Protein AF-A0A183KHG2-F1 (afdb_monomer_lite)

pLDDT: mean 75.49, std 21.66, range [27.45, 96.94]

Sequence (159 aa):
MSTHASMNSITNTPSQQIELSQSHTEYEVAIQAVMEILQEYDSDQLFPAFGFGAKVSSGGKLSHRYPLNGDVNNCYCKGMAGVLSAYRRCLTDLYSSGPILFAPIIREVSEAAKRSEAADNYYVLLILTNGTVDDWIETKKSVIEVSMIYAIRYFYEFK

Foldseek 3Di:
DDDDDDDDDPPDDCVVVVVVPPDDDPVLVVLCVVQVPVQVVDPQQWDQAKDAFFDFPPDDDRDRIDQLQRDPVGNTARGSVRRSVSVVVSVVGTDDGHAAADLVVLVVQLVVVVPPPDPPDDDDDDDDDPDDHPPVVSNVVSVVVSVVVPVDDDPDDDD

Radius of gyration: 21.0 Å; chains: 1; bounding box: 78×37×58 Å

Organism: NCBI:txid6186

Secondary structure (DSSP, 8-state):
-------------HHHHHGGGSS--HHHHHHHHHHHHHTTS-SS-EEE-EEESEEESSTT---SEEETTS-TT--EEEHHHHHHHHHHHHGGGEEEE-----HHHHHHHHHHHHH---TT---------SS--TTHHHHHHHHHHHHHHHS--------

Structure (mmCIF, N/CA/C/O backbone):
data_AF-A0A183KHG2-F1
#
_entry.id   AF-A0A183KHG2-F1
#
loop_
_atom_site.group_PDB
_atom_site.id
_atom_site.type_symbol
_atom_site.label_atom_id
_atom_site.label_alt_id
_atom_site.label_comp_id
_atom_site.label_asym_id
_atom_site.label_entity_id
_atom_site.label_seq_id
_atom_site.pdbx_PDB_ins_code
_atom_site.Cartn_x
_atom_site.Cartn_y
_atom_site.Cartn_z
_atom_site.occupancy
_atom_site.B_iso_or_equiv
_atom_site.auth_seq_id
_atom_site.auth_comp_id
_atom_site.auth_asym_id
_atom_site.auth_atom_id
_atom_site.pdbx_PDB_model_num
ATOM 1 N N . MET A 1 1 ? 54.265 18.177 24.528 1.00 39.78 1 MET A N 1
ATOM 2 C CA . MET A 1 1 ? 53.366 19.265 24.087 1.00 39.78 1 MET A CA 1
ATOM 3 C C . MET A 1 1 ? 52.282 18.634 23.230 1.00 39.78 1 MET A C 1
ATOM 5 O O . MET A 1 1 ? 52.571 18.195 22.127 1.00 39.78 1 MET A O 1
ATOM 9 N N . SER A 1 2 ? 51.097 18.463 23.820 1.00 32.59 2 SER A N 1
ATOM 10 C CA . SER A 1 2 ? 49.903 17.861 23.213 1.00 32.59 2 SER A CA 1
ATOM 11 C C . SER A 1 2 ? 49.342 18.700 22.073 1.00 32.59 2 SER A C 1
ATOM 13 O O . SER A 1 2 ? 49.292 19.918 22.195 1.00 32.59 2 SER A O 1
ATOM 15 N N . THR A 1 3 ? 48.777 18.041 21.063 1.00 35.22 3 THR A N 1
ATOM 16 C CA . THR A 1 3 ? 47.558 18.516 20.389 1.00 35.22 3 THR A CA 1
ATOM 17 C C . THR A 1 3 ? 46.655 17.312 20.102 1.00 35.22 3 THR A C 1
ATOM 19 O O . THR A 1 3 ? 46.915 16.502 19.219 1.00 35.22 3 THR A O 1
ATOM 22 N N . HIS A 1 4 ? 45.616 17.170 20.929 1.00 36.03 4 HIS A N 1
ATOM 23 C CA . HIS A 1 4 ? 44.445 16.336 20.671 1.00 36.03 4 HIS A CA 1
ATOM 24 C C . HIS A 1 4 ? 43.582 17.052 19.624 1.00 36.03 4 HIS A C 1
ATOM 26 O O . HIS A 1 4 ? 43.228 18.212 19.828 1.00 36.03 4 HIS A O 1
ATOM 32 N N . ALA A 1 5 ? 43.222 16.375 18.534 1.00 37.88 5 ALA A N 1
ATOM 33 C CA . ALA A 1 5 ? 42.138 16.813 17.662 1.00 37.88 5 ALA A CA 1
ATOM 34 C C . ALA A 1 5 ? 40.820 16.254 18.216 1.00 37.88 5 ALA A C 1
ATOM 36 O O . ALA A 1 5 ? 40.640 15.040 18.319 1.00 37.88 5 ALA A O 1
ATOM 37 N N . SER A 1 6 ? 39.949 17.163 18.643 1.00 33.03 6 SER A N 1
ATOM 38 C CA . SER A 1 6 ? 38.671 16.887 19.292 1.00 33.03 6 SER A CA 1
ATOM 39 C C . SER A 1 6 ? 37.648 16.253 18.347 1.00 33.03 6 SER A C 1
ATOM 41 O O . SER A 1 6 ? 37.446 16.712 17.224 1.00 33.03 6 SER A O 1
ATOM 43 N N . MET A 1 7 ? 36.956 15.232 18.861 1.00 32.06 7 MET A N 1
ATOM 44 C CA . MET A 1 7 ? 35.662 14.760 18.371 1.00 32.06 7 MET A CA 1
ATOM 45 C C . MET A 1 7 ? 34.636 15.899 18.418 1.00 32.06 7 MET A C 1
ATOM 47 O O . MET A 1 7 ? 34.345 16.425 19.490 1.00 32.06 7 MET A O 1
ATOM 51 N N . ASN A 1 8 ? 34.043 16.237 17.273 1.00 34.09 8 ASN A N 1
ATOM 52 C CA . ASN A 1 8 ? 32.836 17.058 17.224 1.00 34.09 8 ASN A CA 1
ATOM 53 C C . ASN A 1 8 ? 31.615 16.170 17.483 1.00 34.09 8 ASN A C 1
ATOM 55 O O . ASN A 1 8 ? 31.081 15.528 16.581 1.00 34.09 8 ASN A O 1
ATOM 59 N N . SER A 1 9 ? 31.181 16.133 18.738 1.00 32.91 9 SER A N 1
ATOM 60 C CA . SER A 1 9 ? 29.860 15.665 19.145 1.00 32.91 9 SER A CA 1
ATOM 61 C C . SER A 1 9 ? 28.808 16.694 18.725 1.00 32.91 9 SER A C 1
ATOM 63 O O . SER A 1 9 ? 28.730 17.775 19.307 1.00 32.91 9 SER A O 1
ATOM 65 N N . ILE A 1 10 ? 28.004 16.362 17.712 1.00 44.84 10 ILE A N 1
ATOM 66 C CA . ILE A 1 10 ? 26.795 17.113 17.356 1.00 44.84 10 ILE A CA 1
ATOM 67 C C . ILE A 1 10 ? 25.766 16.844 18.457 1.00 44.84 10 ILE A C 1
ATOM 69 O O . ILE A 1 10 ? 25.125 15.796 18.499 1.00 44.84 10 ILE A O 1
ATOM 73 N N . THR A 1 11 ? 25.657 17.773 19.400 1.00 35.69 11 THR A N 1
ATOM 74 C CA . THR A 1 11 ? 24.596 17.786 20.405 1.00 35.69 11 THR A CA 1
ATOM 75 C C . THR A 1 11 ? 23.310 18.273 19.744 1.00 35.69 11 THR A C 1
ATOM 77 O O . THR A 1 11 ? 23.115 19.479 19.592 1.00 35.69 11 THR A O 1
ATOM 80 N N . ASN A 1 12 ? 22.438 1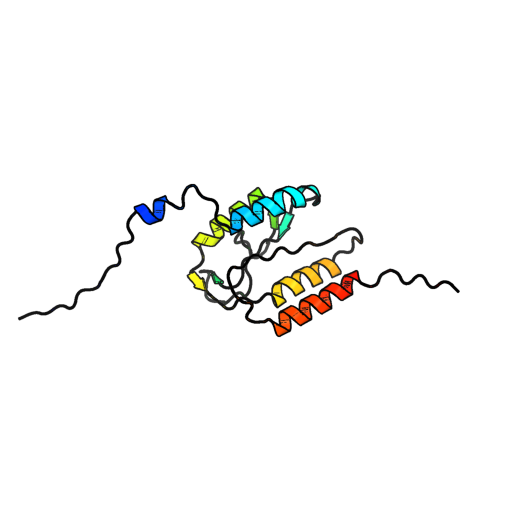7.347 19.340 1.00 39.44 12 ASN A N 1
ATOM 81 C CA . ASN A 1 12 ? 21.057 17.685 18.993 1.00 39.44 12 ASN A CA 1
ATOM 82 C C . ASN A 1 12 ? 20.377 18.264 20.241 1.00 39.44 12 ASN A C 1
ATOM 84 O O . ASN A 1 12 ? 20.354 17.630 21.297 1.00 39.44 12 ASN A O 1
ATOM 88 N N . THR A 1 13 ? 19.880 19.495 20.144 1.00 34.28 13 THR A N 1
ATOM 89 C CA . THR A 1 13 ? 19.197 20.181 21.242 1.00 34.28 13 THR A CA 1
ATOM 90 C C . THR A 1 13 ? 17.755 19.672 21.389 1.00 34.28 13 THR A C 1
ATOM 92 O O . THR A 1 13 ? 17.109 19.367 20.383 1.00 34.28 13 THR A O 1
ATOM 95 N N . PRO A 1 14 ? 17.197 19.626 22.618 1.00 42.12 14 PRO A N 1
ATOM 96 C CA . PRO A 1 14 ? 15.825 19.161 22.874 1.00 42.12 14 PRO A CA 1
ATOM 97 C C . PRO A 1 14 ? 14.753 19.921 22.082 1.00 42.12 14 PRO A C 1
ATOM 99 O O . PRO A 1 14 ? 13.682 19.390 21.809 1.00 42.12 14 PRO A O 1
ATOM 102 N N . SER A 1 15 ? 15.053 21.151 21.665 1.00 40.28 15 SER A N 1
ATOM 103 C CA . SER A 1 15 ? 14.166 22.011 20.885 1.00 40.28 15 SER A CA 1
ATOM 104 C C . SER A 1 15 ? 13.769 21.401 19.533 1.00 40.28 15 SER A C 1
ATOM 106 O O . SER A 1 15 ? 12.626 21.559 19.124 1.00 40.28 15 SER A O 1
ATOM 108 N N . GLN A 1 16 ? 14.661 20.646 18.874 1.00 46.50 16 GLN A N 1
ATOM 109 C CA . GLN A 1 16 ? 14.339 19.949 17.617 1.00 46.50 16 GLN A CA 1
ATOM 110 C C . GLN A 1 16 ? 13.534 18.659 17.834 1.00 46.50 16 GLN A C 1
ATOM 112 O O . GLN A 1 16 ? 12.817 18.224 16.940 1.00 46.50 16 GLN A O 1
ATOM 117 N N . GLN A 1 17 ? 13.613 18.055 19.024 1.00 42.78 17 GLN A N 1
ATOM 118 C CA . GLN A 1 17 ? 12.799 16.889 19.385 1.00 42.78 17 GLN A CA 1
ATOM 119 C C . GLN A 1 17 ? 11.378 17.269 19.832 1.00 42.78 17 GLN A C 1
ATOM 121 O O . GLN A 1 17 ? 10.486 16.427 19.775 1.00 42.78 17 GLN A O 1
ATOM 126 N N . ILE A 1 18 ? 11.146 18.519 20.252 1.00 45.00 18 ILE A N 1
ATOM 127 C CA . ILE A 1 18 ? 9.852 18.973 20.792 1.00 45.00 18 ILE A CA 1
ATOM 128 C C . ILE A 1 18 ? 8.907 19.507 19.697 1.00 45.00 18 ILE A C 1
ATOM 130 O O . ILE A 1 18 ? 7.690 19.388 19.840 1.00 45.00 18 ILE A O 1
ATOM 134 N N . GLU A 1 19 ? 9.415 19.992 18.561 1.00 39.47 19 GLU A N 1
ATOM 135 C CA . GLU A 1 19 ? 8.572 20.468 17.444 1.00 39.47 19 GLU A CA 1
ATOM 136 C C . GLU A 1 19 ? 7.891 19.326 16.658 1.00 39.47 19 GLU A C 1
ATOM 138 O O . GLU A 1 19 ? 6.905 19.541 15.959 1.00 39.47 19 GLU A O 1
ATOM 143 N N . LEU A 1 20 ? 8.336 18.081 16.865 1.00 44.34 20 LEU A N 1
ATOM 144 C CA . LEU A 1 20 ? 7.727 16.872 16.297 1.00 44.34 20 LEU A CA 1
ATOM 145 C C . LEU A 1 20 ? 6.387 16.479 16.953 1.00 44.34 20 LEU A C 1
ATOM 147 O O . LEU A 1 20 ? 5.771 15.499 16.543 1.00 44.34 20 LEU A O 1
ATOM 151 N N . SER A 1 21 ? 5.962 17.172 18.017 1.00 46.25 21 SER A N 1
ATOM 152 C CA . SER A 1 21 ? 4.915 16.667 18.916 1.00 46.25 21 SER A CA 1
ATOM 153 C C . SER A 1 21 ? 3.486 17.144 18.628 1.00 46.25 21 SER A C 1
ATOM 155 O O . SER A 1 21 ? 2.567 16.619 19.255 1.00 46.25 21 SER A O 1
ATOM 157 N N . GLN A 1 22 ? 3.252 18.081 17.695 1.00 49.22 22 GLN A N 1
ATOM 158 C CA . GLN A 1 22 ? 1.887 18.576 17.413 1.00 49.22 22 GLN A CA 1
ATOM 159 C C . GLN A 1 22 ? 1.545 18.896 15.946 1.00 49.22 22 GLN A C 1
ATOM 161 O O . GLN A 1 22 ? 0.406 19.283 15.681 1.00 49.22 22 GLN A O 1
ATOM 166 N N . SER A 1 23 ? 2.447 18.698 14.979 1.00 57.03 23 SER A N 1
ATOM 167 C CA . SER A 1 23 ? 2.089 18.770 13.554 1.00 57.03 23 SER A CA 1
ATOM 168 C C . SER A 1 23 ? 2.104 17.372 12.937 1.00 57.03 23 SER A C 1
ATOM 170 O O . SER A 1 23 ? 3.052 16.608 13.104 1.00 57.03 23 SER A O 1
ATOM 172 N N . HIS A 1 24 ? 1.011 17.008 12.266 1.00 68.81 24 HIS A N 1
ATOM 173 C CA . HIS A 1 24 ? 0.969 15.788 11.466 1.00 68.81 24 HIS A CA 1
ATOM 174 C C . HIS A 1 24 ? 1.986 15.922 10.329 1.00 68.81 24 HIS A C 1
ATOM 176 O O . HIS A 1 24 ? 2.043 16.961 9.667 1.00 68.81 24 HIS A O 1
ATOM 182 N N . THR A 1 25 ? 2.764 14.873 10.077 1.00 87.81 25 THR A N 1
ATOM 183 C CA . THR A 1 25 ? 3.593 14.797 8.870 1.00 87.81 25 THR A CA 1
ATOM 184 C C . THR A 1 25 ? 2.706 14.883 7.623 1.00 87.81 25 THR A C 1
ATOM 186 O O . THR A 1 25 ? 1.543 14.477 7.651 1.00 87.81 25 THR A O 1
ATOM 189 N N . GLU A 1 26 ? 3.246 15.359 6.498 1.00 90.31 26 GLU A N 1
ATOM 190 C CA . GLU A 1 26 ? 2.503 15.420 5.224 1.00 90.31 26 GLU A CA 1
ATOM 191 C C . GLU A 1 26 ? 1.938 14.045 4.820 1.00 90.31 26 GLU A C 1
ATOM 193 O O . GLU A 1 26 ? 0.834 13.945 4.286 1.00 90.31 26 GLU A O 1
ATOM 198 N N . TYR A 1 27 ? 2.659 12.972 5.161 1.00 90.81 27 TYR A N 1
ATOM 199 C CA . TYR A 1 27 ? 2.210 11.592 4.994 1.00 90.81 27 TYR A CA 1
ATOM 200 C C . TYR A 1 27 ? 0.991 11.261 5.859 1.00 90.81 27 TYR A C 1
ATOM 202 O O . TYR A 1 27 ? 0.044 10.670 5.354 1.00 90.81 27 TYR A O 1
ATOM 210 N N . GLU A 1 28 ? 0.975 11.642 7.139 1.00 93.19 28 GLU A N 1
ATOM 211 C CA . GLU A 1 28 ? -0.187 11.415 8.009 1.00 93.19 28 GLU A CA 1
ATOM 212 C C . GLU A 1 28 ? -1.414 12.187 7.534 1.00 93.19 28 GLU A C 1
ATOM 214 O O . GLU A 1 28 ? -2.508 11.628 7.535 1.00 93.19 28 GLU A O 1
ATOM 219 N N . VAL A 1 29 ? -1.232 13.434 7.086 1.00 94.62 29 VAL A N 1
ATOM 220 C CA . VAL A 1 29 ? -2.318 14.240 6.509 1.00 94.62 29 VAL A CA 1
ATOM 221 C C . VAL A 1 29 ? -2.883 13.557 5.263 1.00 94.62 29 VAL A C 1
ATOM 223 O O . VAL A 1 29 ? -4.099 13.426 5.135 1.00 94.62 29 VAL A O 1
ATOM 226 N N . ALA A 1 30 ? -2.020 13.070 4.367 1.00 94.12 30 ALA A N 1
ATOM 227 C CA . ALA A 1 30 ? -2.445 12.360 3.164 1.00 94.12 30 ALA A CA 1
ATOM 228 C C . ALA A 1 30 ? -3.154 11.032 3.483 1.00 94.12 30 ALA A C 1
ATOM 230 O O . ALA A 1 30 ? -4.203 10.746 2.905 1.00 94.12 30 ALA A O 1
ATOM 231 N N . ILE A 1 31 ? -2.618 10.240 4.421 1.00 94.00 31 ILE A N 1
ATOM 232 C CA . ILE A 1 31 ? -3.248 8.999 4.897 1.00 94.00 31 ILE A CA 1
ATOM 233 C C . ILE A 1 31 ? -4.636 9.309 5.452 1.00 94.00 31 ILE A C 1
ATOM 235 O O . ILE A 1 31 ? -5.604 8.672 5.045 1.00 94.00 31 ILE A O 1
ATOM 239 N N . GLN A 1 32 ? -4.746 10.294 6.345 1.00 94.88 32 GLN A N 1
ATOM 240 C CA . GLN A 1 32 ? -6.013 10.671 6.961 1.00 94.88 32 GLN A CA 1
ATOM 241 C C . GLN A 1 32 ? -7.035 11.106 5.907 1.00 94.88 32 GLN A C 1
ATOM 243 O O . GLN A 1 32 ? -8.126 10.550 5.871 1.00 94.88 32 GLN A O 1
ATOM 248 N N . ALA A 1 33 ? -6.670 12.025 5.010 1.00 94.56 33 ALA A N 1
ATOM 249 C CA . ALA A 1 33 ? -7.586 12.559 4.002 1.00 94.56 33 ALA A CA 1
ATOM 250 C C . ALA A 1 33 ? -8.148 11.478 3.062 1.00 94.56 33 ALA A C 1
ATOM 252 O O . ALA A 1 33 ? -9.316 11.528 2.681 1.00 94.56 33 ALA A O 1
ATOM 253 N N . VAL A 1 34 ? -7.330 10.493 2.682 1.00 93.62 34 VAL A N 1
ATOM 254 C CA . VAL A 1 34 ? -7.773 9.398 1.807 1.00 93.62 34 VAL A CA 1
ATOM 255 C C . VAL A 1 34 ? -8.578 8.359 2.589 1.00 93.62 34 VAL A C 1
ATOM 257 O O . VAL A 1 34 ? -9.642 7.929 2.140 1.00 93.62 34 VAL A O 1
ATOM 260 N N . MET A 1 35 ? -8.090 7.942 3.758 1.00 94.94 35 MET A N 1
ATOM 261 C CA . MET A 1 35 ? -8.714 6.867 4.531 1.00 94.94 35 MET A CA 1
ATOM 262 C C . MET A 1 35 ? -10.012 7.286 5.213 1.00 94.94 35 MET A C 1
ATOM 264 O O . MET A 1 35 ? -10.881 6.435 5.372 1.00 94.94 35 MET A O 1
ATOM 268 N N . GLU A 1 36 ? -10.172 8.562 5.573 1.00 94.75 36 GLU A N 1
ATOM 269 C CA . GLU A 1 36 ? -11.419 9.100 6.132 1.00 94.75 36 GLU A CA 1
ATOM 270 C C . GLU A 1 36 ? -12.619 8.796 5.227 1.00 94.75 36 GLU A C 1
ATOM 272 O O . GLU A 1 36 ? -13.697 8.488 5.723 1.00 94.75 36 GLU A O 1
ATOM 277 N N . ILE A 1 37 ? -12.406 8.797 3.908 1.00 94.75 37 ILE A N 1
ATOM 278 C CA . ILE A 1 37 ? -13.434 8.491 2.912 1.00 94.75 37 ILE A CA 1
ATOM 279 C C . ILE A 1 37 ? -13.446 6.997 2.583 1.00 94.75 37 ILE A C 1
ATOM 281 O O . ILE A 1 37 ? -14.499 6.366 2.627 1.00 94.75 37 ILE A O 1
ATOM 285 N N . LEU A 1 38 ? -12.292 6.417 2.225 1.00 92.12 38 LEU A N 1
ATOM 286 C CA . LEU A 1 38 ? -12.249 5.054 1.683 1.00 92.12 38 LEU A CA 1
ATOM 287 C C . LEU A 1 38 ? -12.618 3.979 2.707 1.00 92.12 38 LEU A C 1
ATOM 289 O O . LEU A 1 38 ? -13.151 2.946 2.311 1.00 92.12 38 LEU A O 1
ATOM 293 N N . GLN A 1 39 ? -12.378 4.204 4.003 1.00 94.38 39 GLN A N 1
ATOM 294 C CA . GLN A 1 39 ? -12.665 3.181 5.010 1.00 94.38 39 GLN A CA 1
ATOM 295 C C . GLN A 1 39 ? -14.158 2.881 5.181 1.00 94.38 39 GLN A C 1
ATOM 297 O O . GLN A 1 39 ? -14.508 1.809 5.659 1.00 94.38 39 GLN A O 1
ATOM 302 N N . GLU A 1 40 ? -15.034 3.798 4.775 1.00 95.44 40 GLU A N 1
ATOM 303 C CA . GLU A 1 40 ? -16.486 3.593 4.815 1.00 95.44 40 GLU A CA 1
ATOM 304 C C . GLU A 1 40 ? -16.979 2.673 3.682 1.00 95.44 40 GLU A C 1
ATOM 306 O O . GLU A 1 40 ? -18.079 2.132 3.761 1.00 95.44 40 GLU A O 1
ATOM 311 N N . TYR A 1 41 ? -16.166 2.472 2.636 1.00 93.00 41 TYR A N 1
ATOM 312 C CA . TYR A 1 41 ? -16.466 1.579 1.507 1.00 93.00 41 TYR A CA 1
ATOM 313 C C . TYR A 1 41 ? -15.859 0.182 1.670 1.00 93.00 41 TYR A C 1
ATOM 315 O O . TYR A 1 41 ? -16.130 -0.702 0.859 1.00 93.00 41 TYR A O 1
ATOM 323 N N . ASP A 1 42 ? -15.047 -0.020 2.705 1.00 90.38 42 ASP A N 1
ATOM 324 C CA . ASP A 1 42 ? -14.470 -1.311 3.043 1.00 90.38 42 ASP A CA 1
ATOM 325 C C . ASP A 1 42 ? -15.251 -1.926 4.212 1.00 90.38 42 ASP A C 1
ATOM 327 O O . ASP A 1 42 ? -15.254 -1.402 5.327 1.00 90.38 42 ASP A O 1
ATOM 331 N N . SER A 1 43 ? -15.940 -3.041 3.962 1.00 92.31 43 SER A N 1
ATOM 332 C CA . SER A 1 43 ? -16.810 -3.667 4.962 1.00 92.31 43 SER A CA 1
ATOM 333 C C . SER A 1 43 ? -16.061 -4.236 6.169 1.00 92.31 43 SER A C 1
ATOM 335 O O . SER A 1 43 ? -16.628 -4.299 7.262 1.00 92.31 43 SER A O 1
ATOM 337 N N . ASP A 1 44 ? -14.814 -4.681 5.990 1.00 92.81 44 ASP A N 1
ATOM 338 C CA . ASP A 1 44 ? -14.023 -5.266 7.073 1.00 92.81 44 ASP A CA 1
ATOM 339 C C . ASP A 1 44 ? -13.030 -4.267 7.678 1.00 92.81 44 ASP A C 1
ATOM 341 O O . ASP A 1 44 ? -12.584 -4.459 8.814 1.00 92.81 44 ASP A O 1
ATOM 345 N N . GLN A 1 45 ? -12.755 -3.158 6.990 1.00 94.62 45 GLN A N 1
ATOM 346 C CA . GLN A 1 45 ? -11.813 -2.114 7.378 1.00 94.62 45 GLN A CA 1
ATOM 347 C C . GLN A 1 45 ? -10.429 -2.670 7.739 1.00 94.62 45 GLN A C 1
ATOM 349 O O . GLN A 1 45 ? -9.772 -2.168 8.660 1.00 94.62 45 GLN A O 1
ATOM 354 N N . LEU A 1 46 ? -9.993 -3.738 7.077 1.00 94.38 46 LEU A N 1
ATOM 355 C CA . LEU A 1 46 ? -8.673 -4.331 7.226 1.00 94.38 46 LEU A CA 1
ATOM 356 C C . LEU A 1 46 ? -7.800 -3.889 6.056 1.00 94.38 46 LEU A C 1
ATOM 358 O O . LEU A 1 46 ? -7.859 -4.420 4.954 1.00 94.38 46 LEU A O 1
ATOM 362 N N . PHE A 1 47 ? -6.903 -2.947 6.330 1.00 94.56 47 PHE A N 1
ATOM 363 C CA . PHE A 1 47 ? -6.039 -2.356 5.314 1.00 94.56 47 PHE A CA 1
ATOM 364 C C . PHE A 1 47 ? -4.634 -2.956 5.384 1.00 94.56 47 PHE A C 1
ATOM 366 O O . PHE A 1 47 ? -3.941 -2.743 6.385 1.00 94.56 47 PHE A O 1
ATOM 373 N N . PRO A 1 48 ? -4.162 -3.673 4.348 1.00 93.75 48 PRO A N 1
ATOM 374 C CA . PRO A 1 48 ? -2.747 -3.987 4.212 1.00 93.75 48 PRO A CA 1
ATOM 375 C C . PRO A 1 48 ? -1.932 -2.692 4.149 1.00 93.75 48 PRO A C 1
ATOM 377 O O . PRO A 1 48 ? -2.177 -1.849 3.286 1.00 93.75 48 PRO A O 1
ATOM 380 N N . ALA A 1 49 ? -0.948 -2.531 5.034 1.00 93.44 49 ALA A N 1
ATOM 381 C CA . ALA A 1 49 ? -0.119 -1.328 5.071 1.00 93.44 49 ALA A CA 1
ATOM 382 C C . ALA A 1 49 ? 1.369 -1.685 5.063 1.00 93.44 49 ALA A C 1
ATOM 384 O O . ALA A 1 49 ? 1.853 -2.421 5.928 1.00 93.44 49 ALA A O 1
ATOM 385 N N . PHE A 1 50 ? 2.107 -1.140 4.095 1.00 90.81 50 PHE A N 1
ATOM 386 C CA . PHE A 1 50 ? 3.512 -1.473 3.867 1.00 90.81 50 PHE A CA 1
ATOM 387 C C . PHE A 1 50 ? 4.389 -0.229 3.770 1.00 90.81 50 PHE A C 1
ATOM 389 O O . PHE A 1 50 ? 3.999 0.773 3.177 1.00 90.81 50 PHE A O 1
ATOM 396 N N . GLY A 1 51 ? 5.599 -0.327 4.312 1.00 87.31 51 GLY A N 1
ATOM 397 C CA . GLY A 1 51 ? 6.701 0.572 3.996 1.00 87.31 51 GLY A CA 1
ATOM 398 C C . GLY A 1 51 ? 7.618 -0.058 2.953 1.00 87.31 51 GLY A C 1
ATOM 399 O O . GLY A 1 51 ? 7.654 -1.280 2.801 1.00 87.31 51 GLY A O 1
ATOM 400 N N . PHE A 1 52 ? 8.353 0.773 2.224 1.00 84.75 52 PHE A N 1
ATOM 401 C CA . PHE A 1 52 ? 9.335 0.381 1.211 1.00 84.75 52 PHE A CA 1
ATOM 402 C C . PHE A 1 52 ? 10.466 1.418 1.178 1.00 84.75 52 PHE A C 1
ATOM 404 O O . PHE A 1 52 ? 10.352 2.487 1.773 1.00 84.75 52 PHE A O 1
ATOM 411 N N . GLY A 1 53 ? 11.574 1.110 0.500 1.00 74.50 53 GLY A N 1
ATOM 412 C CA . GLY A 1 53 ? 12.681 2.065 0.347 1.00 74.50 53 GLY A CA 1
ATOM 413 C C . GLY A 1 53 ? 13.490 2.331 1.623 1.00 74.50 53 GLY A C 1
ATOM 414 O O . GLY A 1 53 ? 14.240 3.303 1.683 1.00 74.50 53 GLY A O 1
ATOM 415 N N . ALA A 1 54 ? 13.389 1.466 2.635 1.00 70.94 54 ALA A N 1
ATOM 416 C CA . ALA A 1 54 ? 14.180 1.562 3.858 1.00 70.94 54 ALA A CA 1
ATOM 417 C C . ALA A 1 54 ? 14.566 0.180 4.404 1.00 70.94 54 ALA A C 1
ATOM 419 O O . ALA A 1 54 ? 13.866 -0.811 4.194 1.00 70.94 54 ALA A O 1
ATOM 420 N N . LYS A 1 55 ? 15.696 0.110 5.116 1.00 62.03 55 LYS A N 1
ATOM 421 C CA . LYS A 1 55 ? 16.100 -1.085 5.871 1.00 62.03 55 LYS A CA 1
ATOM 422 C C . LYS A 1 55 ? 15.566 -0.998 7.298 1.00 62.03 55 LYS A C 1
ATOM 424 O O . LYS A 1 55 ? 15.876 -0.042 8.011 1.00 62.03 55 LYS A O 1
ATOM 429 N N . VAL A 1 56 ? 14.832 -2.030 7.707 1.00 61.91 56 VAL A N 1
ATOM 430 C CA . VAL A 1 56 ? 14.380 -2.234 9.090 1.00 61.91 56 VAL A CA 1
ATOM 431 C C . VAL A 1 56 ? 15.474 -2.962 9.881 1.00 61.91 56 VAL A C 1
ATOM 433 O O . VAL A 1 56 ? 16.183 -3.813 9.339 1.00 61.91 56 VAL A O 1
ATOM 436 N N . SER A 1 57 ? 15.632 -2.604 11.155 1.00 54.75 57 SER A N 1
ATOM 437 C CA . SER A 1 57 ? 16.727 -3.018 12.051 1.00 54.75 57 SER A CA 1
ATOM 438 C C . SER A 1 57 ? 16.823 -4.527 12.352 1.00 54.75 57 SER A C 1
ATOM 440 O O . SER A 1 57 ? 17.842 -4.985 12.874 1.00 54.75 57 SER A O 1
ATOM 442 N N . SER A 1 58 ? 15.826 -5.343 11.995 1.00 54.66 58 SER A N 1
ATOM 443 C CA . SER A 1 58 ? 15.819 -6.779 12.292 1.00 54.66 58 SER A CA 1
ATOM 444 C C . SER A 1 58 ? 16.659 -7.604 11.298 1.00 54.66 58 SER A C 1
ATOM 446 O O . SER A 1 58 ? 16.153 -8.145 10.315 1.00 54.66 58 SER A O 1
ATOM 448 N N . GLY A 1 59 ? 17.957 -7.749 11.576 1.00 54.12 59 GLY A N 1
ATOM 449 C CA . GLY A 1 59 ? 18.707 -8.967 11.225 1.00 54.12 59 GLY A CA 1
ATOM 450 C C . GLY A 1 59 ? 19.189 -9.152 9.778 1.00 54.12 59 GLY A C 1
ATOM 451 O O . GLY A 1 59 ? 19.562 -10.262 9.411 1.00 54.12 59 GLY A O 1
ATOM 452 N N . GLY A 1 60 ? 19.258 -8.095 8.962 1.00 49.72 60 GLY A N 1
ATOM 453 C CA . GLY A 1 60 ? 20.196 -8.061 7.826 1.00 49.72 60 GLY A CA 1
ATOM 454 C C . GLY A 1 60 ? 19.689 -8.509 6.450 1.00 49.72 60 GLY A C 1
ATOM 455 O O . GLY A 1 60 ? 20.499 -8.597 5.527 1.00 49.72 60 GLY A O 1
ATOM 456 N N . LYS A 1 61 ? 18.383 -8.722 6.246 1.00 55.81 61 LYS A N 1
ATOM 457 C CA . LYS A 1 61 ? 17.837 -8.882 4.888 1.00 55.81 61 LYS A CA 1
ATOM 458 C C . LYS A 1 61 ? 17.233 -7.564 4.413 1.00 55.81 61 LYS A C 1
ATOM 460 O O . LYS A 1 61 ? 16.293 -7.057 5.016 1.00 55.81 61 LYS A O 1
ATOM 465 N N . LEU A 1 62 ? 17.777 -7.008 3.328 1.00 57.03 62 LEU A N 1
ATOM 466 C CA . LEU A 1 62 ? 17.131 -5.913 2.606 1.00 57.03 62 LEU A CA 1
ATOM 467 C C . LEU A 1 62 ? 15.752 -6.411 2.162 1.00 57.03 62 LEU A C 1
ATOM 469 O O . LEU A 1 62 ? 15.658 -7.284 1.301 1.00 57.03 62 LEU A O 1
ATOM 473 N N . SER A 1 63 ? 14.702 -5.889 2.785 1.00 63.25 63 SER A N 1
ATOM 474 C CA . SER A 1 63 ? 13.337 -6.154 2.363 1.00 63.25 63 SER A CA 1
ATOM 475 C C . SER A 1 63 ? 12.866 -4.970 1.536 1.00 63.25 63 SER A C 1
ATOM 477 O O . SER A 1 63 ? 12.843 -3.844 2.022 1.00 63.25 63 SER A O 1
ATOM 479 N N . HIS A 1 64 ? 12.506 -5.215 0.275 1.00 68.12 64 HIS A N 1
ATOM 480 C CA . HIS A 1 64 ? 11.978 -4.174 -0.618 1.00 68.12 64 HIS A CA 1
ATOM 481 C C . HIS A 1 64 ? 10.617 -3.632 -0.160 1.00 68.12 64 HIS A C 1
ATOM 483 O O . HIS A 1 64 ? 10.174 -2.595 -0.639 1.00 68.12 64 HIS A O 1
ATOM 489 N N . ARG A 1 65 ? 9.977 -4.334 0.778 1.00 80.25 65 ARG A N 1
ATOM 490 C CA . ARG A 1 65 ? 8.761 -3.931 1.477 1.00 80.25 65 ARG A CA 1
ATOM 491 C C . ARG A 1 65 ? 8.734 -4.546 2.871 1.00 80.25 65 ARG A C 1
ATOM 493 O O . ARG A 1 65 ? 9.301 -5.619 3.072 1.00 80.25 65 ARG A O 1
ATOM 500 N N . TYR A 1 66 ? 8.040 -3.941 3.812 1.00 84.06 66 TYR A N 1
ATOM 501 C CA . TYR A 1 66 ? 7.821 -4.512 5.139 1.00 84.06 66 TYR A CA 1
ATOM 502 C C . TYR A 1 66 ? 6.463 -4.047 5.677 1.00 84.06 66 TYR A C 1
ATOM 504 O O . TYR A 1 66 ? 6.019 -2.951 5.334 1.00 84.06 66 TYR A O 1
ATOM 512 N N . PRO A 1 67 ? 5.767 -4.867 6.475 1.00 89.31 67 PRO A N 1
ATOM 513 C CA . PRO A 1 67 ? 4.480 -4.483 7.043 1.00 89.31 67 PRO A CA 1
ATOM 514 C C . PRO A 1 67 ? 4.677 -3.367 8.077 1.00 89.31 67 PRO A C 1
ATOM 516 O O . PRO A 1 67 ? 5.523 -3.484 8.964 1.00 89.31 67 PRO A O 1
ATOM 519 N N . LEU A 1 68 ? 3.902 -2.280 7.982 1.00 89.25 68 LEU A N 1
ATOM 520 C CA . LEU A 1 68 ? 4.050 -1.123 8.882 1.00 89.25 68 LEU A CA 1
ATOM 521 C C . LEU A 1 68 ? 3.733 -1.464 10.340 1.00 89.25 68 LEU A C 1
ATOM 523 O O . LEU A 1 68 ? 4.228 -0.813 11.253 1.00 89.25 68 LEU A O 1
ATOM 527 N N . ASN A 1 69 ? 2.891 -2.470 10.575 1.00 88.56 69 ASN A N 1
ATOM 528 C CA . ASN A 1 69 ? 2.535 -2.910 11.921 1.00 88.56 69 ASN A CA 1
ATOM 529 C C . ASN A 1 69 ? 3.614 -3.800 12.577 1.00 88.56 69 ASN A C 1
ATOM 531 O O . ASN A 1 69 ? 3.460 -4.135 13.752 1.00 88.56 69 ASN A O 1
ATOM 535 N N . GLY A 1 70 ? 4.675 -4.161 11.841 1.00 86.69 70 GLY A N 1
ATOM 536 C CA . GLY A 1 70 ? 5.781 -5.003 12.298 1.00 86.69 70 GLY A CA 1
ATOM 537 C C . GLY A 1 70 ? 5.520 -6.515 12.256 1.00 86.69 70 GLY A C 1
ATOM 538 O O . GLY A 1 70 ? 6.426 -7.285 12.566 1.00 86.69 70 GLY A O 1
ATOM 539 N N . ASP A 1 71 ? 4.324 -6.964 11.861 1.00 87.94 71 ASP A N 1
ATOM 540 C CA . ASP A 1 71 ? 3.963 -8.384 11.830 1.00 87.94 71 ASP A CA 1
ATOM 541 C C . ASP A 1 71 ? 4.115 -8.970 10.418 1.00 87.94 71 ASP A C 1
ATOM 543 O O . ASP A 1 71 ? 3.317 -8.729 9.512 1.00 87.94 71 ASP A O 1
ATOM 547 N N . VAL A 1 72 ? 5.159 -9.781 10.234 1.00 85.00 72 VAL A N 1
ATOM 548 C CA . VAL A 1 72 ? 5.478 -10.450 8.960 1.00 85.00 72 VAL A CA 1
ATOM 549 C C . VAL A 1 72 ? 4.433 -11.476 8.517 1.00 85.00 72 VAL A C 1
ATOM 551 O O . VAL A 1 72 ? 4.395 -11.815 7.336 1.00 85.00 72 VAL A O 1
ATOM 554 N N . ASN A 1 73 ? 3.597 -11.965 9.434 1.00 88.62 73 ASN A N 1
ATOM 555 C CA . ASN A 1 73 ? 2.542 -12.932 9.138 1.00 88.62 73 ASN A CA 1
ATOM 556 C C . ASN A 1 73 ? 1.186 -12.257 8.902 1.00 88.62 73 ASN A C 1
ATOM 558 O O . ASN A 1 73 ? 0.290 -12.881 8.337 1.00 88.62 73 ASN A O 1
ATOM 562 N N . ASN A 1 74 ? 1.027 -10.997 9.317 1.00 89.69 74 ASN A N 1
ATOM 563 C CA . ASN A 1 74 ? -0.217 -10.254 9.189 1.00 89.69 74 ASN A CA 1
ATOM 564 C C . ASN A 1 74 ? 0.047 -8.768 8.921 1.00 89.69 74 ASN A C 1
ATOM 566 O O . ASN A 1 74 ? 0.316 -7.998 9.835 1.00 89.69 74 ASN A O 1
ATOM 570 N N . CYS A 1 75 ? -0.118 -8.334 7.674 1.00 89.62 75 CYS A N 1
ATOM 571 C CA . CYS A 1 75 ? 0.090 -6.942 7.269 1.00 89.62 75 CYS A CA 1
ATOM 572 C C . CYS A 1 75 ? -1.127 -6.022 7.479 1.00 89.62 75 CYS A C 1
ATOM 574 O O . CYS A 1 75 ? -1.047 -4.832 7.161 1.00 89.62 75 CYS A O 1
ATOM 576 N N . TYR A 1 76 ? -2.252 -6.550 7.970 1.00 94.31 76 TYR A N 1
ATOM 577 C CA . TYR A 1 76 ? -3.504 -5.806 8.052 1.00 94.31 76 TYR A CA 1
ATOM 578 C C . TYR A 1 76 ? -3.545 -4.883 9.274 1.00 94.31 76 TYR A C 1
ATOM 580 O O . TYR A 1 76 ? -3.227 -5.261 10.405 1.00 94.31 76 TYR A O 1
ATOM 588 N N . CYS A 1 77 ? -3.983 -3.652 9.036 1.00 95.25 77 CYS A N 1
ATOM 589 C CA . CYS A 1 77 ? -4.243 -2.629 10.034 1.00 95.25 77 CYS A CA 1
ATOM 590 C C . CYS A 1 77 ? -5.748 -2.355 10.093 1.00 95.25 77 CYS A C 1
ATOM 592 O O . CYS A 1 77 ? -6.386 -2.172 9.059 1.00 95.25 77 CYS A O 1
ATOM 594 N N . LYS A 1 78 ? -6.320 -2.303 11.301 1.00 96.94 78 LYS A N 1
ATOM 595 C CA . LYS A 1 78 ? -7.754 -2.051 11.478 1.00 96.94 78 LYS A CA 1
ATOM 596 C C . LYS A 1 78 ? -8.064 -0.554 11.388 1.00 96.94 78 LYS A C 1
ATOM 598 O O . LYS A 1 78 ? -7.695 0.205 12.288 1.00 96.94 78 LYS A O 1
ATOM 603 N N . GLY A 1 79 ? -8.774 -0.156 10.335 1.00 96.31 79 GLY A N 1
ATOM 604 C CA . GLY A 1 79 ? -9.233 1.212 10.101 1.00 96.31 79 GLY A CA 1
ATOM 605 C C . GLY A 1 79 ? -8.106 2.229 9.900 1.00 96.31 79 GLY A C 1
ATOM 606 O O . GLY A 1 79 ? -6.913 1.922 10.006 1.00 96.31 79 GLY A O 1
ATOM 607 N N . MET A 1 80 ? -8.496 3.484 9.677 1.00 95.81 80 MET A N 1
ATOM 608 C CA . MET A 1 80 ? -7.569 4.618 9.578 1.00 95.81 80 MET A CA 1
ATOM 609 C C . MET A 1 80 ? -6.661 4.744 10.809 1.00 95.81 80 MET A C 1
ATOM 611 O O . MET A 1 80 ? -5.449 4.933 10.686 1.00 95.81 80 MET A O 1
ATOM 615 N N . ALA A 1 81 ? -7.231 4.596 12.009 1.00 95.94 81 ALA A N 1
ATOM 616 C CA . ALA A 1 81 ? -6.481 4.703 13.258 1.00 95.94 81 ALA A CA 1
ATOM 617 C C . ALA A 1 81 ? -5.369 3.643 13.359 1.00 95.94 81 ALA A C 1
ATOM 619 O O . ALA A 1 81 ? -4.264 3.951 13.815 1.00 95.94 81 ALA A O 1
ATOM 620 N N . GLY A 1 82 ? -5.632 2.414 12.900 1.00 95.75 82 GLY A N 1
ATOM 621 C CA . GLY A 1 82 ? -4.644 1.340 12.860 1.00 95.75 82 GLY A CA 1
ATOM 622 C C . GLY A 1 82 ? -3.482 1.654 11.921 1.00 95.75 82 GLY A C 1
ATOM 623 O O . GLY A 1 82 ? -2.328 1.481 12.314 1.00 95.75 82 GLY A O 1
ATOM 624 N N . VAL A 1 83 ? -3.767 2.174 10.723 1.00 95.94 83 VAL A N 1
ATOM 625 C CA . VAL A 1 83 ? -2.734 2.547 9.741 1.00 95.94 83 VAL A CA 1
ATOM 626 C C . VAL A 1 83 ? -1.870 3.700 10.250 1.00 95.94 83 VAL A C 1
ATOM 628 O O . VAL A 1 83 ? -0.646 3.584 10.233 1.00 95.94 83 VAL A O 1
ATOM 631 N N . LEU A 1 84 ? -2.467 4.773 10.783 1.00 95.00 84 LEU A N 1
ATOM 632 C CA . LEU A 1 84 ? -1.714 5.898 11.360 1.00 95.00 84 LEU A CA 1
ATOM 633 C C . LEU A 1 84 ? -0.832 5.450 12.534 1.00 95.00 84 LEU A C 1
ATOM 635 O O . LEU A 1 84 ? 0.322 5.860 12.650 1.00 95.00 84 LEU A O 1
ATOM 639 N N . SER A 1 85 ? -1.352 4.567 13.388 1.00 94.25 85 SER A N 1
ATOM 640 C CA . SER A 1 85 ? -0.597 4.019 14.521 1.00 94.25 85 SER A CA 1
ATOM 641 C C . SER A 1 85 ? 0.561 3.125 14.064 1.00 94.25 85 SER A C 1
ATOM 643 O O . SER A 1 85 ? 1.638 3.151 14.658 1.00 94.25 85 SER A O 1
ATOM 645 N N . ALA A 1 86 ? 0.366 2.332 13.009 1.00 92.00 86 ALA A N 1
ATOM 646 C CA . ALA A 1 86 ? 1.416 1.525 12.396 1.00 92.00 86 ALA A CA 1
ATOM 647 C C . ALA A 1 86 ? 2.494 2.403 11.741 1.00 92.00 86 ALA A C 1
ATOM 649 O O . ALA A 1 86 ? 3.677 2.212 12.011 1.00 92.00 86 ALA A O 1
ATOM 650 N N . TYR A 1 87 ? 2.095 3.421 10.974 1.00 91.75 87 TYR A N 1
ATOM 651 C CA . TYR A 1 87 ? 3.005 4.387 10.358 1.00 91.75 87 TYR A CA 1
ATOM 652 C C . TYR A 1 87 ? 3.897 5.080 11.398 1.00 91.75 87 TYR A C 1
ATOM 654 O O . TYR A 1 87 ? 5.120 5.037 11.282 1.00 91.75 87 TYR A O 1
ATOM 662 N N . ARG A 1 88 ? 3.308 5.633 12.468 1.00 90.75 88 ARG A N 1
ATOM 663 C CA . ARG A 1 88 ? 4.054 6.304 13.550 1.00 90.75 88 ARG A CA 1
ATOM 664 C C . ARG A 1 88 ? 5.077 5.392 14.221 1.00 90.75 88 ARG A C 1
ATOM 666 O O . ARG A 1 88 ? 6.199 5.821 14.464 1.00 90.75 88 ARG A O 1
ATOM 673 N N . ARG A 1 89 ? 4.698 4.140 14.510 1.00 87.25 89 ARG A N 1
ATOM 674 C CA . ARG A 1 89 ? 5.611 3.146 15.101 1.00 87.25 89 ARG A CA 1
ATOM 675 C C . ARG A 1 89 ? 6.740 2.785 14.148 1.00 87.25 89 ARG A C 1
ATOM 677 O O . ARG A 1 89 ? 7.885 2.723 14.560 1.00 87.25 89 ARG A O 1
ATOM 684 N N . CYS A 1 90 ? 6.436 2.609 12.867 1.00 83.88 90 CYS A N 1
ATOM 685 C CA . CYS A 1 90 ? 7.450 2.275 11.881 1.00 83.88 90 CYS A CA 1
ATOM 686 C C . CYS A 1 90 ? 8.568 3.327 11.806 1.00 83.88 90 CYS A C 1
ATOM 688 O O . CYS A 1 90 ? 9.722 2.951 11.615 1.00 83.88 90 CYS A O 1
ATOM 690 N N . LEU A 1 91 ? 8.258 4.620 11.958 1.00 80.62 91 LEU A N 1
ATOM 691 C CA . LEU A 1 91 ? 9.257 5.691 11.857 1.00 80.62 91 LEU A CA 1
ATOM 692 C C . LEU A 1 91 ? 10.399 5.562 12.877 1.00 80.62 91 LEU A C 1
ATOM 694 O O . LEU A 1 91 ? 11.505 6.016 12.591 1.00 80.62 91 LEU A O 1
ATOM 698 N N . THR A 1 92 ? 10.170 4.931 14.034 1.00 76.62 92 THR A N 1
ATOM 699 C CA . THR A 1 92 ? 11.222 4.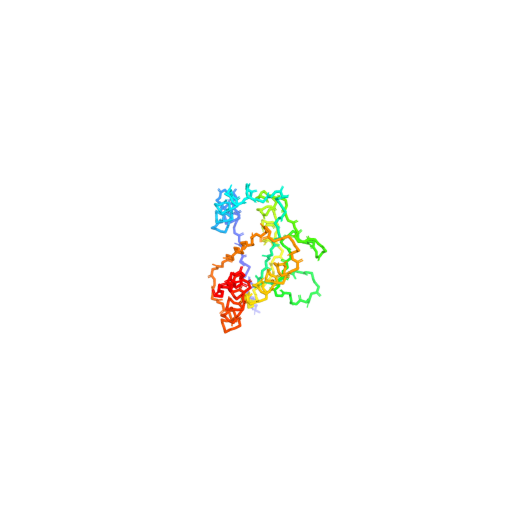743 15.047 1.00 76.62 92 THR A CA 1
ATOM 700 C C . THR A 1 92 ? 12.209 3.633 14.696 1.00 76.62 92 THR A C 1
ATOM 702 O O . THR A 1 92 ? 13.309 3.606 15.244 1.00 76.62 92 THR A O 1
ATOM 705 N N . ASP A 1 93 ? 11.848 2.746 13.766 1.00 69.88 93 ASP A N 1
ATOM 706 C CA . ASP A 1 93 ? 12.582 1.508 13.482 1.00 69.88 93 ASP A CA 1
ATOM 707 C C . ASP A 1 93 ? 13.415 1.578 12.184 1.00 69.88 93 ASP A C 1
ATOM 709 O O . ASP A 1 93 ? 14.085 0.608 11.806 1.00 69.88 93 ASP A O 1
ATOM 713 N N . LEU A 1 94 ? 13.392 2.724 11.490 1.00 70.06 94 LEU A N 1
ATOM 714 C CA . LEU A 1 94 ? 14.085 2.937 10.216 1.00 70.06 94 LEU A CA 1
ATOM 715 C C . LEU A 1 94 ? 15.548 3.329 10.424 1.00 70.06 94 LEU A C 1
ATOM 717 O O . LEU A 1 94 ? 15.854 4.320 11.081 1.00 70.06 94 LEU A O 1
ATOM 721 N N . TYR A 1 95 ? 16.460 2.571 9.808 1.00 64.81 95 TYR A N 1
ATOM 722 C CA . TYR A 1 95 ? 17.901 2.741 10.030 1.00 64.81 95 TYR A CA 1
ATOM 723 C C . TYR A 1 95 ? 18.673 3.267 8.809 1.00 64.81 95 TYR A C 1
ATOM 725 O O . TYR A 1 95 ? 19.728 3.878 8.954 1.00 64.81 95 TYR A O 1
ATOM 733 N N . SER A 1 96 ? 18.190 3.030 7.584 1.00 67.00 96 SER A N 1
ATOM 734 C CA . SER A 1 96 ? 18.825 3.559 6.362 1.00 67.00 96 SER A CA 1
ATOM 735 C C . SER A 1 96 ? 17.875 3.544 5.168 1.00 67.00 96 SER A C 1
ATOM 737 O O . SER A 1 96 ? 16.978 2.699 5.111 1.00 67.00 96 SER A O 1
ATOM 739 N N . SER A 1 97 ? 18.100 4.439 4.205 1.00 70.06 97 SER A N 1
ATOM 740 C CA . SER A 1 97 ? 17.388 4.452 2.927 1.00 70.06 97 SER A CA 1
ATOM 741 C C . SER A 1 97 ? 17.876 3.337 1.993 1.00 70.06 97 SER A C 1
ATOM 743 O O . SER A 1 97 ? 19.036 2.913 2.017 1.00 70.06 97 SER A O 1
ATOM 745 N N . GLY A 1 98 ? 16.959 2.831 1.179 1.00 76.12 98 GLY A N 1
ATOM 746 C CA . GLY A 1 98 ? 17.200 1.916 0.068 1.00 76.12 98 GLY A CA 1
ATOM 747 C C . GLY A 1 98 ? 16.551 2.452 -1.211 1.00 76.12 98 GLY A C 1
ATOM 748 O O . GLY A 1 98 ? 15.964 3.533 -1.182 1.00 76.12 98 G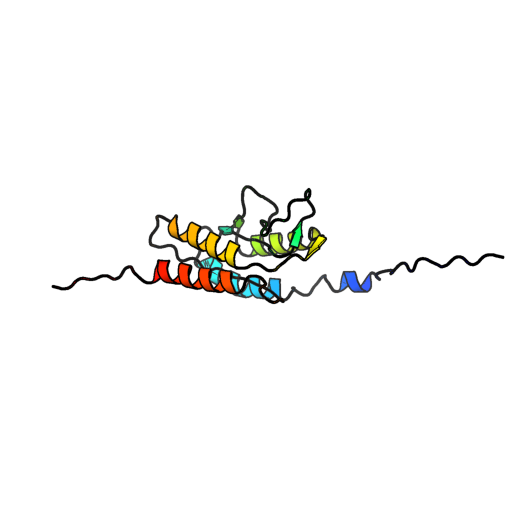LY A O 1
ATOM 749 N N . PRO A 1 99 ? 16.641 1.713 -2.329 1.00 81.81 99 PRO A N 1
ATOM 750 C CA . PRO A 1 99 ? 15.990 2.129 -3.562 1.00 81.81 99 PRO A CA 1
ATOM 751 C C . PRO A 1 99 ? 14.465 2.132 -3.401 1.00 81.81 99 PRO A C 1
ATOM 753 O O . PRO A 1 99 ? 13.889 1.248 -2.756 1.00 81.81 99 PRO A O 1
ATOM 756 N N . ILE A 1 100 ? 13.815 3.116 -4.007 1.00 85.56 100 ILE A N 1
ATOM 757 C CA . ILE A 1 100 ? 12.369 3.285 -4.068 1.00 85.56 100 ILE A CA 1
ATOM 758 C C . ILE A 1 100 ? 11.853 2.488 -5.266 1.00 85.56 100 ILE A C 1
ATOM 760 O O . ILE A 1 100 ? 11.992 2.900 -6.416 1.00 85.56 100 ILE A O 1
ATOM 764 N N . LEU A 1 101 ? 11.260 1.326 -4.986 1.00 88.94 101 LEU A N 1
ATOM 765 C CA . LEU A 1 101 ? 10.769 0.391 -6.000 1.00 88.94 101 LEU A CA 1
ATOM 766 C C . LEU A 1 101 ? 9.248 0.246 -5.893 1.00 88.94 101 LEU A C 1
ATOM 768 O O . LEU A 1 101 ? 8.753 -0.242 -4.875 1.00 88.94 101 LEU A O 1
ATOM 772 N N . PHE A 1 102 ? 8.496 0.637 -6.924 1.00 91.69 102 PHE A N 1
ATOM 773 C CA . PHE A 1 102 ? 7.026 0.544 -6.911 1.00 91.69 102 PHE A CA 1
ATOM 774 C C . PHE A 1 102 ? 6.504 -0.728 -7.573 1.00 91.69 102 PHE A C 1
ATOM 776 O O . PHE A 1 102 ? 5.433 -1.223 -7.212 1.00 91.69 102 PHE A O 1
ATOM 783 N N . ALA A 1 103 ? 7.245 -1.305 -8.517 1.00 92.38 103 ALA A N 1
ATOM 784 C CA . ALA A 1 103 ? 6.787 -2.474 -9.252 1.00 92.38 103 ALA A CA 1
ATOM 785 C C . ALA A 1 103 ? 6.430 -3.670 -8.340 1.00 92.38 103 ALA A C 1
ATOM 787 O O . ALA A 1 103 ? 5.427 -4.333 -8.616 1.00 92.38 103 ALA A O 1
ATOM 788 N N . PRO A 1 104 ? 7.169 -3.967 -7.246 1.00 90.31 104 PRO A N 1
ATOM 789 C CA . PRO A 1 104 ? 6.809 -5.060 -6.345 1.00 90.31 104 PRO A CA 1
ATOM 790 C C . PRO A 1 104 ? 5.430 -4.892 -5.692 1.00 90.31 104 PRO A C 1
ATOM 792 O O . PRO A 1 104 ? 4.650 -5.844 -5.700 1.00 90.31 104 PRO A O 1
ATOM 795 N N . ILE A 1 105 ? 5.105 -3.702 -5.167 1.00 89.00 105 ILE A N 1
ATOM 796 C CA . ILE A 1 105 ? 3.836 -3.481 -4.453 1.00 89.00 105 ILE A CA 1
ATOM 797 C C . ILE A 1 105 ? 2.641 -3.448 -5.416 1.00 89.00 105 ILE A C 1
ATOM 799 O O . ILE A 1 105 ? 1.589 -4.005 -5.114 1.00 89.00 105 ILE A O 1
ATOM 803 N N . ILE A 1 106 ? 2.823 -2.895 -6.621 1.00 91.94 106 ILE A N 1
ATOM 804 C CA . ILE A 1 106 ? 1.791 -2.901 -7.671 1.00 91.94 106 ILE A CA 1
ATOM 805 C C . ILE A 1 106 ? 1.434 -4.339 -8.063 1.00 91.94 106 ILE A C 1
ATOM 807 O O . ILE A 1 106 ? 0.256 -4.687 -8.161 1.00 91.94 106 ILE A O 1
ATOM 811 N N . ARG A 1 107 ? 2.441 -5.202 -8.255 1.00 91.31 107 ARG A N 1
ATOM 812 C CA . ARG A 1 107 ? 2.213 -6.618 -8.579 1.00 91.31 107 ARG A CA 1
ATOM 813 C C . ARG A 1 107 ? 1.577 -7.387 -7.427 1.00 91.31 107 ARG A C 1
ATOM 815 O O . ARG A 1 107 ? 0.762 -8.262 -7.674 1.00 91.31 107 ARG A O 1
ATOM 822 N N . GLU A 1 108 ? 1.896 -7.070 -6.180 1.00 87.44 108 GLU A N 1
ATOM 823 C CA . GLU A 1 108 ? 1.255 -7.728 -5.039 1.00 87.44 108 GLU A CA 1
ATOM 824 C C . GLU A 1 108 ? -0.248 -7.437 -4.976 1.00 87.44 108 GLU A C 1
ATOM 826 O O . GLU A 1 108 ? -1.038 -8.371 -4.836 1.00 87.44 108 GLU A O 1
ATOM 831 N N . VAL A 1 109 ? -0.645 -6.172 -5.158 1.00 87.81 109 VAL A N 1
ATOM 832 C CA . VAL A 1 109 ? -2.066 -5.790 -5.230 1.00 87.81 109 VAL A CA 1
ATOM 833 C C . VAL A 1 109 ? -2.743 -6.431 -6.440 1.00 87.81 109 VAL A C 1
ATOM 835 O O . VAL A 1 109 ? -3.854 -6.937 -6.319 1.00 87.81 109 VAL A O 1
ATOM 838 N N . SER A 1 110 ? -2.055 -6.486 -7.583 1.00 89.19 110 SER A N 1
ATOM 839 C CA . SER A 1 110 ? -2.510 -7.201 -8.783 1.00 89.19 110 SER A CA 1
ATOM 840 C C . SER A 1 110 ? -2.854 -8.661 -8.490 1.00 89.19 110 SER A C 1
ATOM 842 O O . SER A 1 110 ? -3.945 -9.135 -8.797 1.00 89.19 110 SER A O 1
ATOM 844 N N . GLU A 1 111 ? -1.935 -9.381 -7.849 1.00 88.44 111 GLU A N 1
ATOM 845 C CA . GLU A 1 111 ? -2.115 -10.790 -7.517 1.00 88.44 111 GLU A CA 1
ATOM 846 C C . GLU A 1 111 ? -3.171 -10.999 -6.424 1.00 88.44 111 GLU A C 1
ATOM 848 O O . GLU A 1 111 ? -3.898 -11.991 -6.458 1.00 88.44 111 GLU A O 1
ATOM 853 N N . ALA A 1 112 ? -3.294 -10.073 -5.468 1.00 84.62 112 ALA A N 1
ATOM 854 C CA . ALA A 1 112 ? -4.378 -10.089 -4.488 1.00 84.62 112 ALA A CA 1
ATOM 855 C C . ALA A 1 112 ? -5.747 -9.923 -5.164 1.00 84.62 112 ALA A C 1
ATOM 857 O O . ALA A 1 112 ? -6.649 -10.714 -4.899 1.00 84.62 112 ALA A O 1
ATOM 858 N N . ALA A 1 113 ? -5.867 -8.973 -6.093 1.00 85.19 113 ALA A N 1
ATOM 859 C CA . ALA A 1 113 ? -7.084 -8.751 -6.862 1.00 85.19 113 ALA A CA 1
ATOM 860 C C . ALA A 1 113 ? -7.461 -9.964 -7.723 1.00 85.19 113 ALA A C 1
ATOM 862 O O . ALA A 1 113 ? -8.613 -10.381 -7.714 1.00 85.19 113 ALA A O 1
ATOM 863 N N . LYS A 1 114 ? -6.492 -10.593 -8.404 1.00 85.44 114 LYS A N 1
ATOM 864 C CA . LYS A 1 114 ? -6.729 -11.809 -9.207 1.00 85.44 114 LYS A CA 1
ATOM 865 C C . LYS A 1 114 ? -7.200 -13.007 -8.380 1.00 85.44 114 LYS A C 1
ATOM 867 O O . LYS A 1 114 ? -7.954 -13.826 -8.891 1.00 85.44 114 LYS A O 1
ATOM 872 N N . ARG A 1 115 ? -6.712 -13.149 -7.141 1.00 83.81 115 ARG A N 1
ATOM 873 C CA . ARG A 1 115 ? -7.120 -14.231 -6.225 1.00 83.81 115 ARG A CA 1
ATOM 874 C C . ARG A 1 115 ? -8.476 -13.983 -5.574 1.00 83.81 115 ARG A C 1
ATOM 876 O O . ARG A 1 115 ? -9.033 -14.910 -4.997 1.00 83.81 115 ARG A O 1
ATOM 883 N N . SER A 1 116 ? -8.976 -12.752 -5.618 1.00 74.25 116 SER A N 1
ATOM 884 C CA . SER A 1 116 ? -10.283 -12.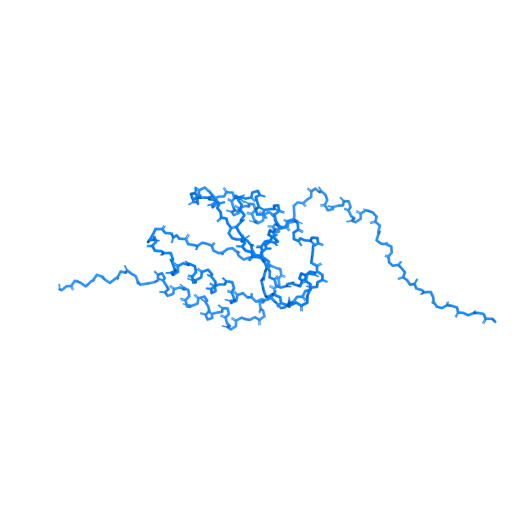412 -5.072 1.00 74.25 116 SER A CA 1
ATOM 885 C C . SER A 1 116 ? -11.361 -13.089 -5.919 1.00 74.25 116 SER A C 1
ATOM 887 O O . SER A 1 116 ? -11.622 -12.692 -7.050 1.00 74.25 116 SER A O 1
ATOM 889 N N . GLU A 1 117 ? -11.960 -14.158 -5.393 1.00 63.22 117 GLU A N 1
ATOM 890 C CA . GLU A 1 117 ? -13.051 -14.880 -6.065 1.00 63.22 117 GLU A CA 1
ATOM 891 C C . GLU A 1 117 ? -14.346 -14.052 -6.114 1.00 63.22 117 GLU A C 1
ATOM 893 O O . GLU A 1 117 ? -15.216 -14.288 -6.954 1.00 63.22 117 GLU A O 1
ATOM 898 N N . ALA A 1 118 ? -14.465 -13.057 -5.229 1.00 61.66 118 ALA A N 1
ATOM 899 C CA . ALA A 1 118 ? -15.579 -12.127 -5.199 1.00 61.66 118 ALA A CA 1
ATOM 900 C C . ALA A 1 118 ? -15.419 -11.088 -6.316 1.00 61.66 118 ALA A C 1
ATOM 902 O O . ALA A 1 118 ? -14.568 -10.201 -6.248 1.00 61.66 118 ALA A O 1
ATOM 903 N N . ALA A 1 119 ? -16.281 -11.181 -7.328 1.00 63.44 119 ALA A N 1
ATOM 904 C CA . ALA A 1 119 ? -16.336 -10.258 -8.461 1.00 63.44 119 ALA A CA 1
ATOM 905 C C . ALA A 1 119 ? -16.682 -8.799 -8.078 1.00 63.44 119 ALA A C 1
ATOM 907 O O . ALA A 1 119 ? -16.668 -7.932 -8.950 1.00 63.44 119 ALA A O 1
ATOM 908 N N . ASP A 1 120 ? -16.953 -8.536 -6.796 1.00 73.12 120 ASP A N 1
ATOM 909 C CA . ASP A 1 120 ? -17.445 -7.254 -6.287 1.00 73.12 120 ASP A CA 1
ATOM 910 C C . ASP A 1 120 ? -16.364 -6.419 -5.573 1.00 73.12 120 ASP A C 1
ATOM 912 O O . ASP A 1 120 ? -16.626 -5.288 -5.165 1.00 73.12 120 ASP A O 1
ATOM 916 N N . ASN A 1 121 ? -15.137 -6.937 -5.433 1.00 80.12 121 ASN A N 1
ATOM 917 C CA . ASN A 1 121 ? -14.052 -6.212 -4.772 1.00 80.12 121 ASN A CA 1
ATOM 918 C C . ASN A 1 121 ? -13.284 -5.318 -5.756 1.00 80.12 121 ASN A C 1
ATOM 920 O O . ASN A 1 121 ? -12.709 -5.796 -6.736 1.00 80.12 121 ASN A O 1
ATOM 924 N N . TYR A 1 122 ? -13.203 -4.022 -5.450 1.00 86.25 122 TYR A N 1
ATOM 925 C CA . TYR A 1 122 ? -12.351 -3.066 -6.157 1.00 86.25 122 TYR A CA 1
ATOM 926 C C . TYR A 1 122 ? -11.203 -2.609 -5.255 1.00 86.25 122 TYR A C 1
ATOM 928 O O . TYR A 1 122 ? -11.421 -2.115 -4.152 1.00 86.25 122 TYR A O 1
ATOM 936 N N . TYR A 1 123 ? -9.968 -2.756 -5.736 1.00 88.25 123 TYR A N 1
ATOM 937 C CA . TYR A 1 123 ? -8.768 -2.462 -4.956 1.00 88.25 123 TYR A CA 1
ATOM 938 C C . TYR A 1 123 ? -8.216 -1.075 -5.291 1.00 88.25 123 TYR A C 1
ATOM 940 O O . TYR A 1 123 ? -7.925 -0.774 -6.450 1.00 88.25 123 TYR A O 1
ATOM 948 N N . VAL A 1 124 ? -7.995 -0.253 -4.262 1.00 91.06 124 VAL A N 1
ATOM 949 C CA . VAL A 1 124 ? -7.318 1.047 -4.369 1.00 91.06 124 VAL A CA 1
ATOM 950 C C . VAL A 1 124 ? -5.940 0.949 -3.721 1.00 91.06 124 VAL A C 1
ATOM 952 O O . VAL A 1 124 ? -5.825 0.666 -2.532 1.00 91.06 124 VAL A O 1
ATOM 955 N N . LEU A 1 125 ? -4.885 1.205 -4.497 1.00 93.38 125 LEU A N 1
ATOM 956 C CA . LEU A 1 125 ? -3.510 1.281 -3.999 1.00 93.38 125 LEU A CA 1
ATOM 957 C C . LEU A 1 125 ? -3.086 2.749 -3.853 1.00 93.38 125 LEU A C 1
ATOM 959 O O . LEU A 1 125 ? -2.910 3.444 -4.852 1.00 93.38 125 LEU A O 1
ATOM 963 N N . LEU A 1 126 ? -2.886 3.202 -2.612 1.00 94.19 126 LEU A N 1
ATOM 964 C CA . LEU A 1 126 ? -2.283 4.500 -2.297 1.00 94.19 126 LEU A CA 1
ATOM 965 C C . LEU A 1 126 ? -0.770 4.336 -2.096 1.00 94.19 126 LEU A C 1
ATOM 967 O O . LEU A 1 126 ? -0.337 3.605 -1.207 1.00 94.19 126 LEU A O 1
ATOM 971 N N . ILE A 1 127 ? 0.032 5.046 -2.891 1.00 92.50 127 ILE A N 1
ATOM 972 C CA . ILE A 1 127 ? 1.490 5.123 -2.725 1.00 92.50 127 ILE A CA 1
ATOM 973 C C . ILE A 1 127 ? 1.854 6.565 -2.378 1.00 92.50 127 ILE A C 1
ATOM 975 O O . ILE A 1 127 ? 1.552 7.480 -3.142 1.00 92.50 127 ILE A O 1
ATOM 979 N N . LEU A 1 128 ? 2.526 6.758 -1.243 1.00 91.06 128 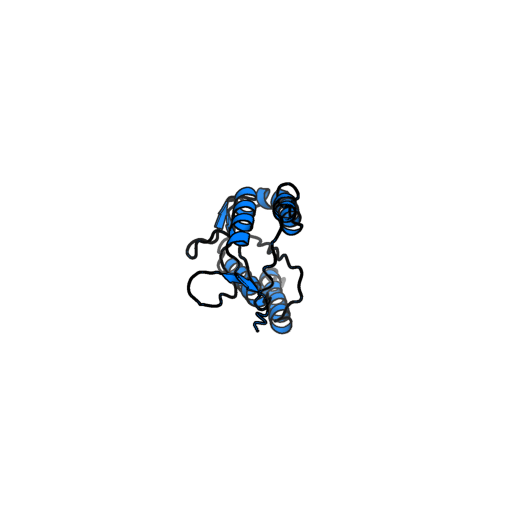LEU A N 1
ATOM 980 C CA . LEU A 1 128 ? 3.057 8.050 -0.812 1.00 91.06 128 LEU A CA 1
ATOM 981 C C . LEU A 1 128 ? 4.584 8.025 -0.905 1.00 91.06 128 LEU A C 1
ATOM 983 O O . LEU A 1 128 ? 5.224 7.091 -0.423 1.00 91.06 128 LEU A O 1
ATOM 987 N N . THR A 1 129 ? 5.175 9.043 -1.526 1.00 87.25 129 THR A N 1
ATOM 988 C CA . THR A 1 129 ? 6.629 9.184 -1.653 1.00 87.25 129 THR A CA 1
ATOM 989 C C . THR A 1 129 ? 7.027 10.655 -1.738 1.00 87.25 129 THR A C 1
ATOM 991 O O . THR A 1 129 ? 6.250 11.485 -2.203 1.00 87.25 129 THR A O 1
ATOM 994 N N . ASN A 1 130 ? 8.260 10.964 -1.343 1.00 80.69 130 ASN A N 1
ATOM 995 C CA . ASN A 1 130 ? 8.927 12.250 -1.552 1.00 80.69 130 ASN A CA 1
ATOM 996 C C . ASN A 1 130 ? 10.105 12.145 -2.541 1.00 80.69 130 ASN A C 1
ATOM 998 O O . ASN A 1 130 ? 10.885 13.088 -2.667 1.00 80.69 130 ASN A O 1
ATOM 1002 N N . GLY A 1 131 ? 10.276 10.990 -3.193 1.00 76.88 131 GLY A N 1
ATOM 1003 C CA . GLY A 1 131 ? 11.437 10.667 -4.016 1.00 76.88 131 GLY A CA 1
ATOM 1004 C C . GLY A 1 131 ? 11.084 10.268 -5.446 1.00 76.88 131 GLY A C 1
ATOM 1005 O O . GLY A 1 131 ? 9.923 10.222 -5.850 1.00 76.88 131 GLY A O 1
ATOM 1006 N N . THR A 1 132 ? 12.127 9.979 -6.222 1.00 81.62 132 THR A N 1
ATOM 1007 C CA . THR A 1 132 ? 11.989 9.418 -7.571 1.00 81.62 132 THR A CA 1
ATOM 1008 C C . THR A 1 132 ? 11.925 7.893 -7.508 1.00 81.62 132 THR A C 1
ATOM 1010 O O . THR A 1 132 ? 12.404 7.283 -6.558 1.00 81.62 132 THR A O 1
ATOM 1013 N N . VAL A 1 133 ? 11.284 7.286 -8.506 1.00 87.31 133 VAL A N 1
ATOM 1014 C CA . VAL A 1 133 ? 11.124 5.830 -8.611 1.00 87.31 133 VAL A CA 1
ATOM 1015 C C . VAL A 1 133 ? 12.340 5.242 -9.320 1.00 87.31 133 VAL A C 1
ATOM 1017 O O . VAL A 1 133 ? 12.602 5.587 -10.474 1.00 87.31 133 VAL A O 1
ATOM 1020 N N . ASP A 1 134 ? 13.053 4.335 -8.656 1.00 89.19 134 ASP A N 1
ATOM 1021 C CA . ASP A 1 134 ? 14.287 3.736 -9.174 1.00 89.19 134 ASP A CA 1
ATOM 1022 C C . ASP A 1 134 ? 14.019 2.634 -10.218 1.00 89.19 134 ASP A C 1
ATOM 1024 O O . ASP A 1 134 ? 14.847 2.393 -11.095 1.00 89.19 134 ASP A O 1
ATOM 1028 N N . ASP A 1 135 ? 12.846 1.991 -10.180 1.00 92.06 135 ASP A N 1
ATOM 1029 C CA . ASP A 1 135 ? 12.420 0.931 -11.109 1.00 92.06 135 ASP A CA 1
ATOM 1030 C C . ASP A 1 135 ? 11.352 1.399 -12.107 1.00 92.06 135 ASP A C 1
ATOM 1032 O O . ASP A 1 135 ? 10.351 0.722 -12.351 1.00 92.06 135 ASP A O 1
ATOM 1036 N N . TRP A 1 136 ? 11.524 2.589 -12.690 1.00 92.62 136 TRP A N 1
ATOM 1037 C CA . TRP A 1 136 ? 10.478 3.216 -13.509 1.00 92.62 136 TRP A CA 1
ATOM 1038 C C . TRP A 1 136 ? 10.017 2.344 -14.696 1.00 92.62 136 TRP A C 1
ATOM 1040 O O . TRP A 1 136 ? 8.830 2.348 -15.037 1.00 92.62 136 TRP A O 1
ATOM 1050 N N . ILE A 1 137 ? 10.924 1.573 -15.316 1.00 96.00 137 ILE A N 1
ATOM 1051 C CA . ILE A 1 137 ? 10.607 0.682 -16.446 1.00 96.00 137 ILE A CA 1
ATOM 1052 C C . ILE A 1 137 ? 9.672 -0.436 -15.974 1.00 96.00 137 ILE A C 1
ATOM 1054 O O . ILE A 1 137 ? 8.642 -0.705 -16.598 1.00 96.00 137 ILE A O 1
ATOM 1058 N N . GLU A 1 138 ? 10.013 -1.089 -14.869 1.00 95.88 138 GLU A N 1
ATOM 1059 C CA . GLU A 1 138 ? 9.253 -2.180 -14.266 1.00 95.88 138 GLU A CA 1
ATOM 1060 C C . GLU A 1 138 ? 7.932 -1.678 -13.687 1.00 95.88 138 GLU A C 1
ATOM 1062 O O . GLU A 1 138 ? 6.913 -2.358 -13.815 1.00 95.88 138 GLU A O 1
ATOM 1067 N N . THR A 1 139 ? 7.932 -0.484 -13.102 1.00 93.50 139 THR A N 1
ATOM 1068 C CA . THR A 1 139 ? 6.740 0.191 -12.587 1.00 93.50 139 THR A CA 1
ATOM 1069 C C . THR A 1 139 ? 5.760 0.460 -13.719 1.00 93.50 139 THR A C 1
ATOM 1071 O O . THR A 1 139 ? 4.602 0.053 -13.633 1.00 93.50 139 THR A O 1
ATOM 1074 N N . LYS A 1 140 ? 6.227 1.025 -14.841 1.00 94.56 140 LYS A N 1
ATOM 1075 C CA . LYS A 1 140 ? 5.402 1.226 -16.040 1.00 94.56 140 LYS A CA 1
ATOM 1076 C C . LYS A 1 140 ? 4.802 -0.087 -16.545 1.00 94.56 140 LYS A C 1
ATOM 1078 O O . LYS A 1 140 ? 3.605 -0.136 -16.815 1.00 94.56 140 LYS A O 1
ATOM 1083 N N . LYS A 1 141 ? 5.614 -1.143 -16.669 1.00 95.31 141 LYS A N 1
ATOM 1084 C CA . LYS A 1 141 ? 5.130 -2.472 -17.087 1.00 95.31 141 LYS A CA 1
ATOM 1085 C C . LYS A 1 141 ? 4.046 -2.990 -16.142 1.00 95.31 141 LYS A C 1
ATOM 1087 O O . LYS A 1 141 ? 2.992 -3.400 -16.609 1.00 95.31 141 LYS A O 1
ATOM 1092 N N . SER A 1 142 ? 4.266 -2.879 -14.833 1.00 92.69 142 SER A N 1
ATOM 1093 C CA . SER A 1 142 ? 3.321 -3.354 -13.814 1.00 92.69 142 SER A CA 1
ATOM 1094 C C . SER A 1 142 ? 1.987 -2.609 -13.871 1.00 92.69 142 SER A C 1
ATOM 1096 O O . SER A 1 142 ? 0.938 -3.233 -13.765 1.00 92.69 142 SER A O 1
ATOM 1098 N N . VAL A 1 143 ? 1.999 -1.290 -14.096 1.00 92.38 143 VAL A N 1
ATOM 1099 C CA . VAL A 1 143 ? 0.764 -0.501 -14.267 1.00 92.38 143 VAL A CA 1
ATOM 1100 C C . VAL A 1 143 ? -0.008 -0.935 -15.516 1.00 92.38 143 VAL A C 1
ATOM 1102 O O . VAL A 1 143 ? -1.226 -1.088 -15.455 1.00 92.38 143 VAL A O 1
ATOM 1105 N N . ILE A 1 144 ? 0.685 -1.169 -16.637 1.00 92.19 144 ILE A N 1
ATOM 1106 C CA . ILE A 1 144 ? 0.062 -1.661 -17.880 1.00 92.19 144 ILE A CA 1
ATOM 1107 C C . ILE A 1 144 ? -0.527 -3.064 -17.678 1.00 92.19 144 ILE A C 1
ATOM 1109 O O . ILE A 1 144 ? -1.630 -3.347 -18.132 1.00 92.19 144 ILE A O 1
ATOM 1113 N N . GLU A 1 145 ? 0.189 -3.951 -16.991 1.00 89.31 145 GLU A N 1
ATOM 1114 C CA . GLU A 1 145 ? -0.296 -5.299 -16.681 1.00 89.31 145 GLU A CA 1
ATOM 1115 C C . GLU A 1 145 ? -1.540 -5.258 -15.783 1.00 89.31 145 GLU A C 1
ATOM 1117 O O . GLU A 1 145 ? -2.493 -5.997 -16.021 1.00 89.31 145 GLU A O 1
ATOM 1122 N N . VAL A 1 146 ? -1.564 -4.377 -14.777 1.00 88.38 146 VAL A N 1
ATOM 1123 C CA . VAL A 1 146 ? -2.711 -4.229 -13.867 1.00 88.38 146 VAL A CA 1
ATOM 1124 C C . VAL A 1 146 ? -3.932 -3.656 -14.572 1.00 88.38 146 VAL A C 1
ATOM 1126 O O . VAL A 1 146 ? -5.045 -4.120 -14.325 1.00 88.38 146 VAL A O 1
ATOM 1129 N N . SER A 1 147 ? -3.757 -2.689 -15.475 1.00 86.12 147 SER A N 1
ATOM 1130 C CA . SER A 1 147 ? -4.894 -2.106 -16.193 1.00 86.12 147 SER A CA 1
ATOM 1131 C C . SER A 1 147 ? -5.614 -3.134 -17.071 1.00 86.12 147 SER A C 1
ATOM 1133 O O . SER A 1 147 ? -6.831 -3.064 -17.218 1.00 86.12 147 SER A O 1
ATOM 1135 N N . MET A 1 148 ? -4.898 -4.142 -17.576 1.00 77.44 148 MET A N 1
ATOM 1136 C CA . MET A 1 148 ? -5.467 -5.234 -18.375 1.00 77.44 148 MET A CA 1
ATOM 1137 C C . MET A 1 148 ? -6.378 -6.170 -17.565 1.00 77.44 148 MET A C 1
ATOM 1139 O O . MET A 1 148 ? -7.266 -6.792 -18.143 1.00 77.44 148 MET A O 1
ATOM 1143 N N . ILE A 1 149 ? -6.200 -6.263 -16.243 1.00 68.88 149 ILE A N 1
ATOM 1144 C CA . ILE A 1 149 ? -6.980 -7.170 -15.378 1.00 68.88 149 ILE A CA 1
ATOM 1145 C C . ILE A 1 149 ? -8.438 -6.721 -15.272 1.00 68.88 149 ILE A C 1
ATOM 1147 O O . ILE A 1 149 ? -9.336 -7.557 -15.248 1.00 68.88 149 ILE A O 1
ATOM 1151 N N . TYR A 1 150 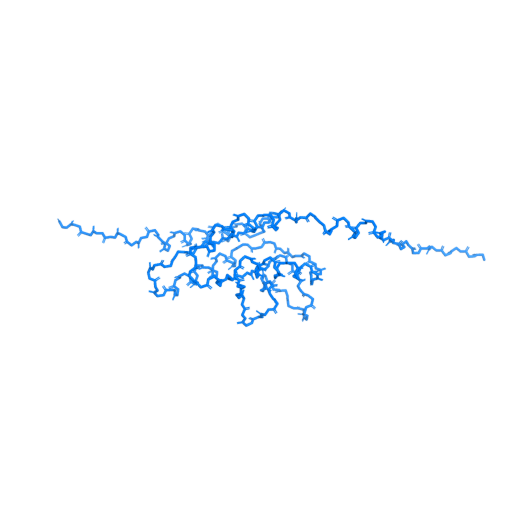? -8.679 -5.409 -15.270 1.00 59.12 150 TYR A N 1
ATOM 1152 C CA . TYR A 1 150 ? -10.026 -4.836 -15.203 1.00 59.12 150 TYR A CA 1
ATOM 1153 C C . TYR A 1 150 ? -10.578 -4.421 -16.579 1.00 59.12 150 TYR A C 1
ATOM 1155 O O . TYR A 1 150 ? -11.769 -4.148 -16.702 1.00 59.12 150 TYR A O 1
ATOM 1163 N N . ALA A 1 151 ? -9.744 -4.384 -17.628 1.00 43.91 151 ALA A N 1
ATOM 1164 C CA . ALA A 1 151 ? -10.128 -3.846 -18.935 1.00 43.91 151 ALA A CA 1
ATOM 1165 C C . ALA A 1 151 ? -10.939 -4.789 -19.842 1.00 43.91 151 ALA A C 1
ATOM 1167 O O . ALA A 1 151 ? -11.437 -4.315 -20.859 1.00 43.91 151 ALA A O 1
ATOM 1168 N N . ILE A 1 152 ? -11.128 -6.081 -19.541 1.00 35.44 152 ILE A N 1
ATOM 1169 C CA . ILE A 1 152 ? -11.965 -6.947 -20.398 1.00 35.44 152 ILE A CA 1
ATOM 1170 C C . ILE A 1 152 ? -12.769 -7.958 -19.570 1.00 35.44 152 ILE A C 1
ATOM 1172 O O . ILE A 1 152 ? -12.367 -9.103 -19.382 1.00 35.44 152 ILE A O 1
ATOM 1176 N N . ARG A 1 153 ? -13.978 -7.557 -19.159 1.00 33.12 153 ARG A N 1
ATOM 1177 C CA . ARG A 1 153 ? -15.104 -8.489 -18.951 1.00 33.12 153 ARG A CA 1
ATOM 1178 C C . ARG A 1 153 ? -16.438 -7.923 -19.447 1.00 33.12 153 ARG A C 1
ATOM 1180 O O . ARG A 1 153 ? -17.479 -8.125 -18.841 1.00 33.12 153 ARG A O 1
ATOM 1187 N N . TYR A 1 154 ? -16.395 -7.262 -20.602 1.00 30.64 154 TYR A N 1
ATOM 1188 C CA . TYR A 1 154 ? -17.566 -7.059 -21.453 1.00 30.64 154 TYR A CA 1
ATOM 1189 C C . TYR A 1 154 ? -17.225 -7.508 -22.876 1.00 30.64 154 TYR A C 1
ATOM 1191 O O . TYR A 1 154 ? -16.941 -6.697 -23.750 1.00 30.64 154 TYR A O 1
ATOM 1199 N N . PHE A 1 155 ? -17.229 -8.822 -23.099 1.00 31.25 155 PHE A N 1
ATOM 1200 C CA . PHE A 1 155 ? -17.460 -9.378 -24.430 1.00 31.25 155 PHE A CA 1
ATOM 1201 C C . PHE A 1 155 ? -18.932 -9.804 -24.457 1.00 31.25 155 PHE A C 1
ATOM 1203 O O . PHE A 1 155 ? -19.278 -10.893 -24.009 1.00 31.25 155 PHE A O 1
ATOM 1210 N N . TYR A 1 156 ? -19.814 -8.905 -24.897 1.00 29.36 156 TYR A N 1
ATOM 1211 C CA . TYR A 1 156 ? -21.136 -9.304 -25.375 1.00 29.36 156 TYR A CA 1
ATOM 1212 C C . TYR A 1 156 ? -21.004 -9.534 -26.879 1.00 29.36 156 TYR A C 1
ATOM 1214 O O . TYR A 1 156 ? -20.874 -8.588 -27.651 1.00 29.36 156 TYR A O 1
ATOM 1222 N N . GLU A 1 157 ? -20.985 -10.801 -27.280 1.00 27.45 157 GLU A N 1
ATOM 1223 C CA . GLU A 1 157 ? -21.117 -11.206 -28.675 1.00 27.45 157 GLU A CA 1
ATOM 1224 C C . GLU A 1 157 ? -22.606 -11.091 -29.042 1.00 27.45 157 GLU A C 1
ATOM 1226 O O . GLU A 1 157 ? -23.427 -11.890 -28.590 1.00 27.45 157 GLU A O 1
ATOM 1231 N N . PHE A 1 158 ? -22.983 -10.063 -29.804 1.00 29.53 158 PHE A N 1
ATOM 1232 C CA . PHE A 1 158 ? -24.273 -10.052 -30.493 1.00 29.53 158 PHE A CA 1
ATOM 1233 C C . PHE A 1 158 ? -24.055 -10.624 -31.894 1.00 29.53 158 PHE A C 1
ATOM 1235 O O . PHE A 1 158 ? -23.284 -10.068 -32.677 1.00 29.53 158 PHE A O 1
ATOM 1242 N N . LYS A 1 159 ? -24.698 -11.767 -32.157 1.00 37.47 159 LYS A N 1
ATOM 1243 C CA . LYS A 1 159 ? -24.870 -12.332 -33.501 1.00 37.47 159 LYS A CA 1
ATOM 1244 C C . LYS A 1 159 ? -25.623 -11.376 -34.416 1.00 37.47 159 LYS A C 1
ATOM 1246 O O . LYS A 1 159 ? -26.569 -10.728 -33.915 1.00 37.47 159 LYS A O 1
#

InterPro domains:
  IPR010734 Copine, C-terminal [PF07002] (22-147)
  IPR036465 von Willebrand factor A-like domain superfamily [SSF53300] (21-143)
  IPR045052 Copine [PTHR10857] (17-147)